Protein AF-A0A4Q3AGF0-F1 (afdb_monomer_lite)

Structure (mmCIF, N/CA/C/O backbone):
data_AF-A0A4Q3AGF0-F1
#
_entry.id   AF-A0A4Q3AGF0-F1
#
loop_
_atom_site.group_PDB
_atom_site.id
_atom_site.type_symbol
_atom_site.label_atom_id
_atom_site.label_alt_id
_atom_site.label_comp_id
_atom_site.label_asym_id
_atom_site.label_entity_id
_atom_site.label_seq_id
_atom_site.pdbx_PDB_ins_code
_atom_site.Cartn_x
_atom_site.Cartn_y
_atom_site.Cartn_z
_atom_site.occupancy
_atom_site.B_iso_or_equiv
_atom_site.auth_seq_id
_atom_site.auth_comp_id
_atom_site.auth_asym_id
_atom_site.auth_atom_id
_atom_site.pdbx_PDB_model_num
ATOM 1 N N . MET A 1 1 ? -9.078 -5.095 9.844 1.00 70.62 1 MET A N 1
ATOM 2 C CA . MET A 1 1 ? -7.675 -4.598 9.826 1.00 70.62 1 MET A CA 1
ATOM 3 C C . MET A 1 1 ? -7.599 -3.372 8.923 1.00 70.62 1 MET A C 1
ATOM 5 O O . MET A 1 1 ? -8.379 -3.337 7.970 1.00 70.62 1 MET A O 1
ATOM 9 N N . PRO A 1 2 ? -6.787 -2.344 9.239 1.00 74.19 2 PRO A N 1
ATOM 10 C CA . PRO A 1 2 ? -6.649 -1.180 8.367 1.00 74.19 2 PRO A CA 1
ATOM 11 C C . PRO A 1 2 ? -5.937 -1.566 7.069 1.00 74.19 2 PRO A C 1
ATOM 13 O O . PRO A 1 2 ? -5.037 -2.407 7.079 1.00 74.19 2 PRO A O 1
ATOM 16 N N . LEU A 1 3 ? -6.362 -0.946 5.969 1.00 79.56 3 LEU A N 1
ATOM 17 C CA . LEU A 1 3 ? -5.742 -1.125 4.667 1.00 79.56 3 LEU A CA 1
ATOM 18 C C . LEU A 1 3 ? -4.872 0.086 4.342 1.00 79.56 3 LEU A C 1
ATOM 20 O O . LEU A 1 3 ? -5.294 1.229 4.504 1.00 79.56 3 LEU A O 1
ATOM 24 N N . PHE A 1 4 ? -3.656 -0.153 3.884 1.00 82.31 4 PHE A N 1
ATOM 25 C CA . PHE A 1 4 ? -2.710 0.882 3.497 1.00 82.31 4 PHE A CA 1
ATOM 26 C C . PHE A 1 4 ? -2.541 0.869 1.982 1.00 82.31 4 PHE A C 1
ATOM 28 O O . PHE A 1 4 ? -2.259 -0.174 1.409 1.00 82.31 4 PHE A O 1
ATOM 35 N N . GLN A 1 5 ? -2.703 2.028 1.351 1.00 83.75 5 GLN A N 1
ATOM 36 C CA . GLN A 1 5 ? -2.469 2.242 -0.073 1.00 83.75 5 GLN A CA 1
ATOM 37 C C . GLN A 1 5 ? -1.116 2.906 -0.303 1.00 83.75 5 GLN A C 1
ATOM 39 O O . GLN A 1 5 ? -0.767 3.916 0.328 1.00 83.75 5 GLN A O 1
ATOM 44 N N . TYR A 1 6 ? -0.407 2.367 -1.283 1.00 84.56 6 TYR A N 1
ATOM 45 C CA . TYR A 1 6 ? 0.898 2.794 -1.747 1.00 84.56 6 TYR A CA 1
ATOM 46 C C . TYR A 1 6 ? 0.781 3.135 -3.228 1.00 84.56 6 TYR A C 1
ATOM 48 O O . TYR A 1 6 ? 0.234 2.363 -4.009 1.00 84.56 6 TYR A O 1
ATOM 56 N N . ASN A 1 7 ? 1.281 4.312 -3.599 1.00 84.56 7 ASN A N 1
ATOM 57 C CA . ASN A 1 7 ? 1.369 4.714 -4.996 1.00 84.56 7 ASN A CA 1
ATOM 58 C C . ASN A 1 7 ? 2.751 4.298 -5.487 1.00 84.56 7 ASN A C 1
ATOM 60 O O . ASN A 1 7 ? 3.750 4.859 -5.016 1.00 84.56 7 ASN A O 1
ATOM 64 N N . ALA A 1 8 ? 2.765 3.331 -6.389 1.00 85.44 8 ALA A N 1
ATOM 65 C CA . ALA A 1 8 ? 3.936 2.695 -6.956 1.00 85.44 8 ALA A CA 1
ATOM 66 C C . ALA A 1 8 ? 3.979 2.921 -8.473 1.00 85.44 8 ALA A C 1
ATOM 68 O O . ALA A 1 8 ? 3.075 3.528 -9.054 1.00 85.44 8 ALA A O 1
ATOM 69 N N . THR A 1 9 ? 5.027 2.411 -9.100 1.00 83.38 9 THR A N 1
ATOM 70 C CA . THR A 1 9 ? 5.131 2.285 -10.554 1.00 83.38 9 THR A CA 1
ATOM 71 C C . THR A 1 9 ? 5.347 0.811 -10.875 1.00 83.38 9 THR A C 1
ATOM 73 O O . THR A 1 9 ? 6.068 0.149 -10.137 1.00 83.38 9 THR A O 1
ATOM 76 N N . ALA A 1 10 ? 4.709 0.295 -11.919 1.00 84.38 10 ALA A N 1
ATOM 77 C CA . ALA A 1 10 ? 4.982 -1.020 -12.501 1.00 84.38 10 ALA A CA 1
ATOM 78 C C . ALA A 1 10 ? 5.011 -0.847 -14.023 1.00 84.38 10 ALA A C 1
ATOM 80 O O . ALA A 1 10 ? 4.166 -0.131 -14.556 1.00 84.38 10 ALA A O 1
ATOM 81 N N . ASP A 1 11 ? 6.011 -1.395 -14.716 1.00 84.81 11 ASP A N 1
ATOM 82 C CA . ASP A 1 11 ? 6.174 -1.235 -16.175 1.00 84.81 11 ASP A CA 1
ATOM 83 C C . ASP A 1 11 ? 6.116 0.223 -16.685 1.00 84.81 11 ASP A C 1
ATOM 85 O O . ASP A 1 11 ? 5.649 0.520 -17.784 1.00 84.81 11 ASP A O 1
ATOM 89 N N . SER A 1 12 ? 6.655 1.176 -15.913 1.00 80.50 12 SER A N 1
ATOM 90 C CA . SER A 1 12 ? 6.561 2.628 -16.185 1.00 80.50 12 SER A CA 1
ATOM 91 C C . SER A 1 12 ? 5.146 3.228 -16.107 1.00 80.50 12 SER A C 1
ATOM 93 O O . SER A 1 12 ? 4.966 4.404 -16.441 1.00 80.50 12 SER A O 1
ATOM 95 N N . GLU A 1 13 ? 4.161 2.475 -15.626 1.00 81.44 13 GLU A N 1
ATOM 96 C CA . GLU A 1 13 ? 2.784 2.913 -15.414 1.00 81.44 13 GLU A CA 1
ATOM 97 C C . GLU A 1 13 ? 2.480 3.094 -13.915 1.00 81.44 13 GLU A C 1
ATOM 99 O O . GLU A 1 13 ? 3.020 2.383 -13.064 1.00 81.44 13 GLU A O 1
ATOM 104 N N . PRO A 1 14 ? 1.652 4.087 -13.540 1.00 79.81 14 PRO A N 1
ATOM 105 C CA . PRO A 1 14 ? 1.270 4.293 -12.149 1.00 79.81 14 PRO A CA 1
ATOM 106 C C . PRO A 1 14 ? 0.373 3.151 -11.653 1.00 79.81 14 PRO A C 1
ATOM 108 O O . PRO A 1 14 ? -0.714 2.940 -12.183 1.00 79.81 14 PRO A O 1
ATOM 111 N N . THR A 1 15 ? 0.794 2.492 -10.573 1.00 80.25 15 THR A N 1
ATOM 112 C CA . THR A 1 15 ? 0.106 1.338 -9.974 1.00 80.25 15 THR A CA 1
ATOM 113 C C . THR A 1 15 ? -0.196 1.581 -8.498 1.00 80.25 15 THR A C 1
ATOM 115 O O . THR A 1 15 ? 0.515 2.310 -7.798 1.00 80.25 15 THR A O 1
ATOM 118 N N . LEU A 1 16 ? -1.277 0.976 -8.005 1.00 81.00 16 LEU A N 1
ATOM 119 C CA . LEU A 1 16 ? -1.640 0.999 -6.591 1.00 81.00 16 LEU A CA 1
ATOM 120 C C . LEU A 1 16 ? -1.362 -0.351 -5.944 1.00 81.00 16 LEU A C 1
ATOM 122 O O . LEU A 1 16 ? -1.889 -1.368 -6.378 1.00 81.00 16 LEU A O 1
ATOM 126 N N . VAL A 1 17 ? -0.597 -0.331 -4.856 1.00 79.62 17 VAL A N 1
ATOM 127 C CA . VAL A 1 17 ? -0.387 -1.501 -3.999 1.00 79.62 17 VAL A CA 1
ATOM 128 C C . VAL A 1 17 ? -1.175 -1.303 -2.714 1.00 79.62 17 VAL A C 1
ATOM 130 O O . VAL A 1 17 ? -1.128 -0.231 -2.101 1.00 79.62 17 VAL A O 1
ATOM 133 N N . PHE A 1 18 ? -1.891 -2.339 -2.292 1.00 79.62 18 PHE A N 1
ATOM 134 C CA . PHE A 1 18 ? -2.668 -2.335 -1.061 1.00 79.62 18 PHE A CA 1
ATOM 135 C C . PHE A 1 18 ? -2.119 -3.378 -0.094 1.00 79.62 18 PHE A C 1
ATOM 137 O O . PHE A 1 18 ? -1.816 -4.498 -0.481 1.00 79.62 18 PHE A O 1
ATOM 144 N N . VAL A 1 19 ? -1.984 -3.005 1.177 1.00 79.31 19 VAL A N 1
ATOM 145 C CA . VAL A 1 19 ? -1.482 -3.901 2.225 1.00 79.31 19 VAL A CA 1
ATOM 146 C C . VAL A 1 19 ? -2.367 -3.803 3.452 1.00 79.31 19 VAL A C 1
ATOM 148 O O . VAL A 1 19 ? -2.538 -2.728 4.030 1.00 79.31 19 VAL A O 1
ATOM 151 N N . SER A 1 20 ? -2.922 -4.934 3.880 1.00 78.69 20 SER A N 1
ATOM 152 C CA . SER A 1 20 ? -3.651 -5.035 5.145 1.00 78.69 20 SER A CA 1
ATOM 153 C C . SER A 1 20 ? -2.683 -5.407 6.263 1.00 78.69 20 SER A C 1
ATOM 155 O O . SER A 1 20 ? -2.135 -6.505 6.267 1.00 78.69 20 SER A O 1
ATOM 157 N N . ALA A 1 21 ? -2.511 -4.528 7.251 1.00 78.75 21 ALA A N 1
ATOM 158 C CA . ALA A 1 21 ? -1.629 -4.782 8.392 1.00 78.75 21 ALA A CA 1
ATOM 159 C C . ALA A 1 21 ? -2.155 -4.132 9.671 1.00 78.75 21 ALA A C 1
ATOM 161 O O . ALA A 1 21 ? -2.993 -3.239 9.618 1.00 78.75 21 ALA A O 1
ATOM 162 N N . THR A 1 22 ? -1.652 -4.523 10.843 1.00 79.31 22 THR A N 1
ATOM 163 C CA . THR A 1 22 ? -2.092 -3.934 12.123 1.00 79.31 22 THR A CA 1
ATOM 164 C C . THR A 1 22 ? -1.680 -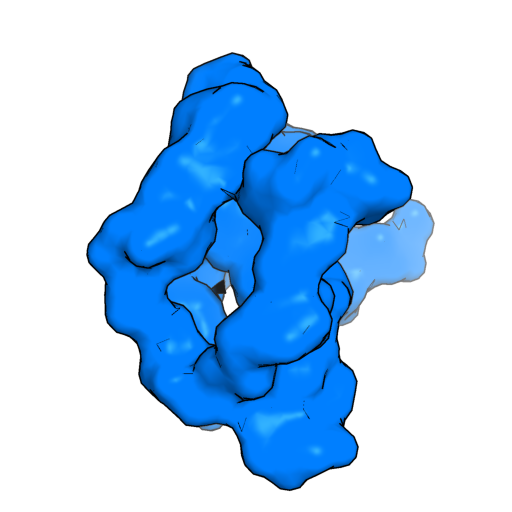2.466 12.258 1.00 79.31 22 THR A C 1
ATOM 166 O O . THR A 1 22 ? -2.366 -1.670 12.901 1.00 79.31 22 THR A O 1
ATOM 169 N N . ASN A 1 23 ? -0.537 -2.095 11.677 1.00 81.06 23 ASN A N 1
ATOM 170 C CA . ASN A 1 23 ? 0.040 -0.755 11.731 1.00 81.06 23 ASN A CA 1
ATOM 171 C C . ASN A 1 23 ? 0.976 -0.510 10.528 1.00 81.06 23 ASN A C 1
ATOM 173 O O . ASN A 1 23 ? 1.285 -1.429 9.775 1.00 81.06 23 ASN A O 1
ATOM 177 N N . MET A 1 24 ? 1.452 0.732 10.369 1.00 78.75 24 MET A N 1
ATOM 178 C CA . MET A 1 24 ? 2.326 1.124 9.251 1.00 78.75 24 MET A CA 1
ATOM 179 C C . MET A 1 24 ? 3.680 0.395 9.225 1.00 78.75 24 MET A C 1
ATOM 181 O O . MET A 1 24 ? 4.220 0.196 8.144 1.00 78.75 24 MET A O 1
ATOM 185 N N . GLN A 1 25 ? 4.233 0.008 10.381 1.00 81.44 25 GLN A N 1
ATOM 186 C CA . GLN A 1 25 ? 5.497 -0.740 10.437 1.00 81.44 25 GLN A CA 1
ATOM 187 C C . GLN A 1 25 ? 5.321 -2.155 9.895 1.00 81.44 25 GLN A C 1
ATOM 189 O O . GLN A 1 25 ? 6.125 -2.596 9.082 1.00 81.44 25 GLN A O 1
ATOM 194 N N . GLU A 1 26 ? 4.252 -2.842 10.297 1.00 81.44 26 GLU A N 1
ATOM 195 C CA . GLU A 1 26 ? 3.930 -4.157 9.742 1.00 81.44 26 GLU A CA 1
ATOM 196 C C . GLU A 1 26 ? 3.588 -4.076 8.256 1.00 81.44 26 GLU A C 1
ATOM 198 O O . GLU A 1 26 ? 4.002 -4.942 7.496 1.00 81.44 26 GLU A O 1
ATOM 203 N N . ALA A 1 27 ? 2.905 -3.013 7.822 1.00 81.94 27 ALA A N 1
ATOM 204 C CA . ALA A 1 27 ? 2.610 -2.811 6.409 1.00 81.94 27 ALA A CA 1
ATOM 205 C C . ALA A 1 27 ? 3.896 -2.634 5.583 1.00 81.94 27 ALA A C 1
ATOM 207 O O . ALA A 1 27 ? 4.077 -3.308 4.577 1.00 81.94 27 ALA A O 1
ATOM 208 N N . ALA A 1 28 ? 4.824 -1.785 6.037 1.00 81.81 28 ALA A N 1
ATOM 209 C CA . ALA A 1 28 ? 6.124 -1.605 5.389 1.00 81.81 28 ALA A CA 1
ATOM 210 C C . ALA A 1 28 ? 6.950 -2.901 5.358 1.00 81.81 28 ALA A C 1
ATOM 212 O O . ALA A 1 28 ? 7.601 -3.189 4.358 1.00 81.81 28 ALA A O 1
ATOM 213 N N . HIS A 1 29 ? 6.900 -3.699 6.429 1.00 81.81 29 HIS A N 1
ATOM 214 C CA . HIS A 1 29 ? 7.575 -4.993 6.467 1.00 81.81 29 HIS A CA 1
ATOM 215 C C . HIS A 1 29 ? 6.966 -5.984 5.469 1.00 81.81 29 HIS A C 1
ATOM 217 O O . HIS A 1 29 ? 7.704 -6.641 4.745 1.00 81.81 29 HIS A O 1
ATOM 223 N N . ALA A 1 30 ? 5.635 -6.034 5.377 1.00 81.06 30 ALA A N 1
ATOM 224 C CA . ALA A 1 30 ? 4.937 -6.866 4.405 1.00 81.06 30 ALA A CA 1
ATOM 225 C C . ALA A 1 30 ? 5.267 -6.461 2.961 1.00 81.06 30 ALA A C 1
ATOM 227 O O . ALA A 1 30 ? 5.521 -7.338 2.147 1.00 81.06 30 ALA A O 1
ATOM 228 N N . LEU A 1 31 ? 5.353 -5.162 2.648 1.00 80.94 31 LEU A N 1
ATOM 229 C CA . LEU A 1 31 ? 5.824 -4.700 1.332 1.00 80.94 31 LEU A CA 1
ATOM 230 C C . LEU A 1 31 ? 7.250 -5.132 1.014 1.00 80.94 31 LEU A C 1
ATOM 232 O O . LEU A 1 31 ? 7.559 -5.359 -0.148 1.00 80.94 31 LEU A O 1
ATOM 236 N N . ALA A 1 32 ? 8.117 -5.207 2.022 1.00 79.50 32 ALA A N 1
ATOM 237 C CA . ALA A 1 32 ? 9.506 -5.580 1.811 1.00 79.50 32 ALA A CA 1
ATOM 238 C C . ALA A 1 32 ? 9.714 -7.086 1.603 1.00 79.50 32 ALA A C 1
ATOM 240 O O . ALA A 1 32 ? 10.705 -7.479 0.993 1.00 79.50 32 ALA A O 1
ATOM 241 N N . ASP A 1 33 ? 8.812 -7.905 2.144 1.00 75.44 33 ASP A N 1
ATOM 242 C CA . ASP A 1 33 ? 8.872 -9.370 2.078 1.00 75.44 33 ASP A CA 1
ATOM 243 C C . ASP A 1 33 ? 8.000 -9.947 0.947 1.00 75.44 33 ASP A C 1
ATOM 245 O O . ASP A 1 33 ? 8.197 -11.088 0.535 1.00 75.44 33 ASP A O 1
ATOM 249 N N . SER A 1 34 ? 7.045 -9.162 0.431 1.00 73.06 34 SER A N 1
ATOM 250 C CA . SER A 1 34 ? 6.134 -9.593 -0.633 1.00 73.06 34 SER A CA 1
ATOM 251 C C . SER A 1 34 ? 6.783 -9.503 -2.009 1.00 73.06 34 SER A C 1
ATOM 253 O O . SER A 1 34 ? 7.447 -8.522 -2.340 1.00 73.06 34 SER A O 1
ATOM 255 N N . ASP A 1 35 ? 6.516 -10.510 -2.835 1.00 76.06 35 ASP A N 1
ATOM 256 C CA . ASP A 1 35 ? 6.758 -10.441 -4.271 1.00 76.06 35 ASP A CA 1
ATOM 257 C C . ASP A 1 35 ? 5.647 -9.580 -4.887 1.00 76.06 35 ASP A C 1
ATOM 259 O O . ASP A 1 35 ? 4.484 -9.974 -4.895 1.00 76.06 35 ASP A O 1
ATOM 263 N N . LEU A 1 36 ? 5.987 -8.357 -5.301 1.00 73.56 36 LEU A N 1
ATOM 264 C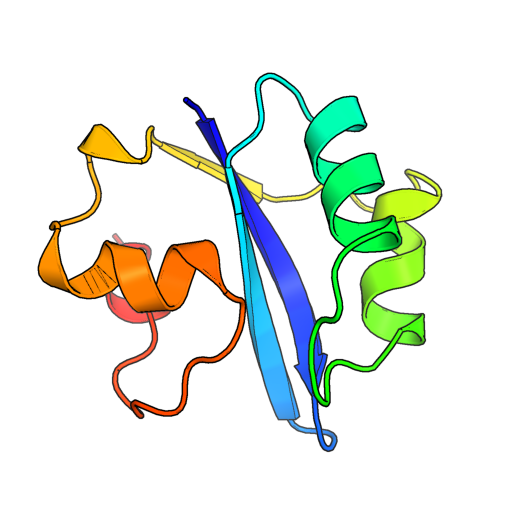 CA . LEU A 1 36 ? 5.033 -7.373 -5.831 1.00 73.56 36 LEU A CA 1
ATOM 265 C C . LEU A 1 36 ? 4.931 -7.432 -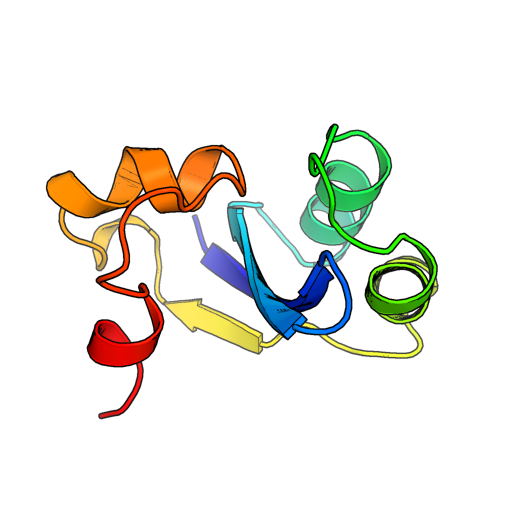7.368 1.00 73.56 36 LEU A C 1
ATOM 267 O O . LEU A 1 36 ? 4.547 -6.444 -7.992 1.00 73.56 36 LEU A O 1
ATOM 271 N N . GLY A 1 37 ? 5.323 -8.555 -7.978 1.00 78.38 37 GLY A N 1
ATOM 272 C CA . GLY A 1 37 ? 5.355 -8.722 -9.431 1.00 78.38 37 GLY A CA 1
ATOM 273 C C . GLY A 1 37 ? 6.256 -7.691 -10.119 1.00 78.38 37 GLY A C 1
ATOM 274 O O . GLY A 1 37 ? 7.411 -7.504 -9.731 1.00 78.38 37 GLY A O 1
ATOM 275 N N . ASP A 1 38 ? 5.710 -7.001 -11.121 1.00 81.19 38 ASP A N 1
ATOM 276 C CA . ASP A 1 38 ? 6.409 -5.996 -11.936 1.00 81.19 38 ASP A CA 1
ATOM 277 C C . ASP A 1 38 ? 6.527 -4.609 -11.269 1.00 81.19 38 ASP A C 1
ATOM 279 O O . ASP A 1 38 ? 6.943 -3.634 -11.899 1.00 81.19 38 ASP A O 1
ATOM 283 N N . VAL A 1 39 ? 6.168 -4.483 -9.986 1.00 84.12 39 VAL A N 1
ATOM 284 C CA . VAL A 1 39 ? 6.304 -3.218 -9.252 1.00 84.12 39 VAL A CA 1
ATOM 285 C C . VAL A 1 39 ? 7.777 -2.823 -9.103 1.00 84.12 39 VAL A C 1
ATOM 287 O O . VAL A 1 39 ? 8.593 -3.522 -8.499 1.00 84.12 39 VAL A O 1
ATOM 290 N N . ASP A 1 40 ? 8.096 -1.618 -9.571 1.00 86.62 40 ASP A N 1
ATOM 291 C CA . ASP A 1 40 ? 9.400 -0.987 -9.440 1.00 86.62 40 ASP A CA 1
ATOM 292 C C . ASP A 1 40 ? 9.732 -0.763 -7.964 1.00 86.62 40 ASP A C 1
ATOM 294 O O . ASP A 1 40 ? 9.171 0.114 -7.293 1.00 86.62 40 ASP A O 1
ATOM 298 N N . TRP A 1 41 ? 10.715 -1.505 -7.459 1.00 84.12 41 TRP A N 1
ATOM 299 C CA . TRP A 1 41 ? 11.154 -1.412 -6.068 1.00 84.12 41 TRP A CA 1
ATOM 300 C C . TRP A 1 41 ? 11.550 0.012 -5.647 1.00 84.12 41 TRP A C 1
ATOM 302 O O . TRP A 1 41 ? 11.245 0.443 -4.534 1.00 84.12 41 TRP A O 1
ATOM 312 N N . GLU A 1 42 ? 12.164 0.786 -6.547 1.00 88.44 42 GLU A N 1
ATOM 313 C CA . GLU A 1 42 ? 12.553 2.182 -6.295 1.00 88.44 42 GLU A CA 1
ATOM 314 C C . GLU A 1 42 ? 11.348 3.087 -5.977 1.00 88.44 42 GLU A C 1
ATOM 316 O O . GLU A 1 42 ? 11.483 4.079 -5.257 1.00 88.44 42 GLU A O 1
ATOM 321 N N . SER A 1 43 ? 10.154 2.742 -6.470 1.00 86.69 43 SER A N 1
ATOM 322 C CA . SER A 1 43 ? 8.915 3.478 -6.189 1.00 86.69 43 SER A CA 1
ATOM 323 C C . SER A 1 43 ? 8.351 3.180 -4.791 1.00 86.69 43 SER A C 1
ATOM 325 O O . SER A 1 43 ? 7.708 4.042 -4.177 1.00 86.69 43 SER A O 1
ATOM 327 N N . ILE A 1 44 ? 8.638 1.985 -4.264 1.00 86.62 44 ILE A N 1
ATOM 328 C CA . ILE A 1 44 ? 8.168 1.482 -2.968 1.00 86.62 44 ILE A CA 1
ATOM 329 C C . ILE A 1 44 ? 9.154 1.787 -1.838 1.00 86.62 44 ILE A C 1
ATOM 331 O O . ILE A 1 44 ? 8.735 2.077 -0.715 1.00 86.62 44 ILE A O 1
ATOM 335 N N . GLN A 1 45 ? 10.453 1.780 -2.127 1.00 88.25 45 GLN A N 1
ATOM 336 C CA . GLN A 1 45 ? 11.522 1.970 -1.149 1.00 88.25 45 GLN A CA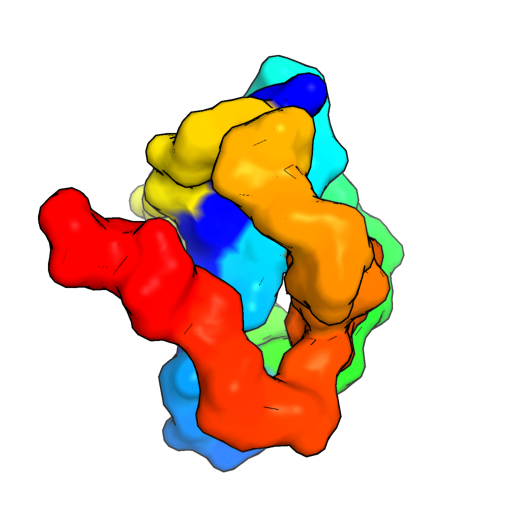 1
ATOM 337 C C . GLN A 1 45 ? 11.316 3.175 -0.200 1.00 88.25 45 GLN A C 1
ATOM 339 O O . GLN A 1 45 ? 11.446 2.985 1.012 1.00 88.25 45 GLN A O 1
ATOM 344 N N . PRO A 1 46 ? 10.882 4.371 -0.656 1.00 89.81 46 PRO A N 1
ATOM 345 C CA . PRO A 1 46 ? 10.633 5.508 0.237 1.00 89.81 46 PRO A CA 1
ATOM 346 C C . PRO A 1 46 ? 9.582 5.237 1.322 1.00 89.81 46 PRO A C 1
ATOM 348 O O . PRO A 1 46 ? 9.588 5.882 2.369 1.00 89.81 46 PRO A O 1
ATOM 351 N N . TYR A 1 47 ? 8.651 4.311 1.088 1.00 87.12 47 TYR A N 1
ATOM 352 C CA . TYR A 1 47 ? 7.663 3.912 2.088 1.00 87.12 47 TYR A CA 1
ATOM 353 C C . TYR A 1 47 ? 8.244 2.978 3.150 1.00 87.12 47 TYR A C 1
ATOM 355 O O . TYR A 1 47 ? 7.832 3.044 4.308 1.00 87.12 47 TYR A O 1
ATOM 363 N N . ILE A 1 48 ? 9.200 2.133 2.763 1.00 85.38 48 ILE A N 1
ATOM 364 C CA . ILE A 1 48 ? 9.898 1.203 3.658 1.00 85.38 48 ILE A CA 1
ATOM 365 C C . ILE A 1 48 ? 10.886 1.966 4.541 1.00 85.38 48 ILE A C 1
ATOM 367 O O . ILE A 1 48 ? 10.912 1.765 5.754 1.00 85.38 48 ILE A O 1
ATOM 371 N N . ASP A 1 49 ? 11.623 2.905 3.948 1.00 87.50 49 ASP A N 1
ATOM 372 C CA . ASP A 1 49 ? 12.567 3.779 4.653 1.00 87.50 49 ASP A CA 1
ATOM 373 C C . ASP A 1 49 ? 11.854 4.791 5.577 1.00 87.50 49 ASP A C 1
ATOM 375 O O . ASP A 1 49 ? 12.464 5.389 6.466 1.00 87.50 49 ASP A O 1
ATOM 379 N N . GLY A 1 50 ? 10.535 4.955 5.416 1.00 84.06 50 GLY A N 1
ATOM 380 C CA . GLY A 1 50 ? 9.705 5.857 6.216 1.00 84.06 50 GLY A CA 1
ATOM 381 C C . GLY A 1 50 ? 9.734 7.317 5.754 1.00 84.06 50 GLY A C 1
ATOM 382 O O . GLY A 1 50 ? 9.117 8.171 6.399 1.00 84.06 50 GLY A O 1
ATOM 383 N N . ASP A 1 51 ? 10.393 7.600 4.629 1.00 88.06 51 ASP A N 1
ATOM 384 C CA . ASP A 1 51 ? 10.439 8.913 3.978 1.00 88.06 51 ASP A CA 1
ATOM 385 C C . ASP A 1 51 ? 9.074 9.322 3.404 1.00 88.06 51 ASP A C 1
ATOM 387 O O . ASP A 1 51 ? 8.712 10.503 3.384 1.00 88.06 51 ASP A O 1
ATOM 391 N N . LYS A 1 52 ? 8.276 8.340 2.972 1.00 86.12 52 LYS A N 1
ATOM 392 C CA . LYS A 1 52 ? 6.921 8.515 2.446 1.00 86.12 52 LYS A CA 1
ATOM 393 C C . LYS A 1 52 ? 5.929 7.732 3.298 1.00 86.12 52 LYS A C 1
ATOM 395 O O . LYS A 1 52 ? 6.158 6.587 3.667 1.00 86.12 52 LYS A O 1
ATOM 400 N N . ARG A 1 53 ? 4.787 8.346 3.615 1.00 83.38 53 ARG A N 1
ATOM 401 C CA . ARG A 1 53 ? 3.720 7.671 4.368 1.00 83.38 53 ARG A CA 1
ATOM 402 C C . ARG A 1 53 ? 2.675 7.093 3.417 1.00 83.38 53 ARG A C 1
ATOM 404 O O . ARG A 1 53 ? 2.243 7.820 2.518 1.00 83.38 53 ARG A O 1
ATOM 411 N N . PRO A 1 54 ? 2.239 5.837 3.611 1.00 81.88 54 PRO A N 1
ATOM 412 C CA . PRO A 1 54 ? 1.102 5.306 2.876 1.00 81.88 54 PRO A CA 1
ATOM 413 C C . PRO A 1 54 ? -0.182 6.035 3.251 1.00 81.88 54 PRO A C 1
ATOM 415 O O . PRO A 1 54 ? -0.320 6.580 4.354 1.00 81.88 54 PRO A O 1
ATOM 418 N N . ARG A 1 55 ? -1.154 6.007 2.342 1.00 81.88 55 ARG A N 1
ATOM 419 C CA . ARG A 1 55 ? -2.506 6.466 2.645 1.00 81.88 55 ARG A CA 1
ATOM 420 C C . ARG A 1 55 ? -3.212 5.345 3.398 1.00 81.88 55 ARG A C 1
ATOM 422 O O . ARG A 1 55 ? -3.443 4.279 2.846 1.00 81.88 55 ARG A O 1
ATOM 429 N N . ALA A 1 56 ? -3.546 5.576 4.663 1.00 74.38 56 ALA A N 1
ATOM 430 C CA . ALA A 1 56 ? -4.427 4.670 5.388 1.00 74.38 56 ALA A CA 1
ATOM 431 C C . ALA A 1 56 ? -5.844 4.820 4.826 1.00 74.38 56 ALA A C 1
ATOM 433 O O . ALA A 1 56 ? -6.454 5.887 4.939 1.00 74.38 56 ALA A O 1
ATOM 434 N N . ILE A 1 57 ? -6.343 3.759 4.209 1.00 71.31 57 ILE A N 1
ATOM 435 C CA . ILE A 1 57 ? -7.738 3.630 3.826 1.00 71.31 57 ILE A CA 1
ATOM 436 C C . ILE A 1 57 ? -8.505 2.930 4.958 1.00 71.31 57 ILE A C 1
ATOM 438 O O . ILE A 1 57 ? -7.921 2.408 5.913 1.00 71.31 57 ILE A O 1
ATOM 442 N N . LYS A 1 58 ? -9.839 2.984 4.905 1.00 69.62 58 LYS A N 1
ATOM 443 C CA . LYS A 1 58 ? -10.723 2.293 5.849 1.00 69.62 58 LYS A CA 1
ATOM 444 C C . LYS A 1 58 ? -10.438 0.784 5.904 1.00 69.62 58 LYS A C 1
ATOM 446 O O . LYS A 1 58 ? -9.635 0.234 5.156 1.00 69.62 58 LYS A O 1
ATOM 451 N N . THR A 1 59 ? -11.082 0.127 6.863 1.00 64.50 59 THR A N 1
ATOM 452 C CA . THR A 1 59 ? -10.937 -1.307 7.107 1.00 64.50 59 THR A CA 1
ATOM 453 C C . THR A 1 59 ? -11.261 -2.119 5.857 1.00 64.50 59 THR A C 1
ATOM 455 O O . THR A 1 59 ? -12.206 -1.791 5.148 1.00 64.50 59 THR A O 1
ATOM 458 N N . LEU A 1 60 ? -10.525 -3.214 5.644 1.00 62.06 60 LEU A N 1
ATOM 459 C CA . LEU A 1 60 ? -10.783 -4.204 4.586 1.00 62.06 60 LEU A CA 1
ATOM 460 C C . LEU A 1 60 ? -12.263 -4.640 4.529 1.00 62.06 60 LEU A C 1
ATOM 462 O O . LEU A 1 60 ? -12.809 -4.861 3.464 1.00 62.06 60 LEU A O 1
ATOM 466 N N . GLU A 1 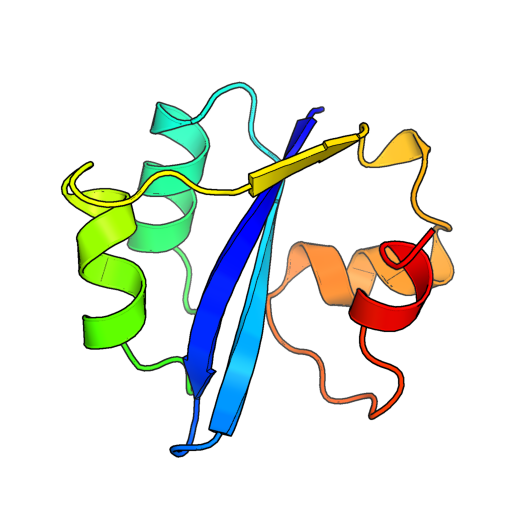61 ? -12.941 -4.659 5.680 1.00 61.22 61 GLU A N 1
ATOM 467 C CA . GLU A 1 61 ? -14.380 -4.940 5.825 1.00 61.22 61 GLU A CA 1
ATOM 468 C C . GLU A 1 61 ? -15.303 -3.940 5.100 1.00 61.22 61 GLU A C 1
ATOM 470 O O . GLU A 1 61 ? -16.492 -4.194 4.954 1.00 61.22 61 GLU A O 1
ATOM 475 N N . SER A 1 62 ? -14.789 -2.773 4.701 1.00 62.53 62 SER A N 1
ATOM 476 C CA . SER A 1 62 ? -15.508 -1.793 3.874 1.00 62.53 62 SER A CA 1
ATOM 477 C C . SER A 1 62 ? -15.303 -2.018 2.374 1.00 62.53 62 SER A C 1
ATOM 479 O O . SER A 1 62 ? -15.916 -1.309 1.582 1.00 62.53 62 SER A O 1
ATOM 481 N N . ILE A 1 63 ? -14.437 -2.957 1.990 1.00 64.12 63 ILE A N 1
ATOM 482 C CA . ILE A 1 63 ? -14.185 -3.336 0.601 1.00 64.12 63 ILE A CA 1
ATOM 483 C C . ILE A 1 63 ? -15.068 -4.545 0.283 1.00 64.12 63 ILE A C 1
ATOM 485 O O . ILE A 1 63 ? -15.067 -5.492 1.074 1.00 64.12 63 ILE A O 1
ATOM 489 N N . PRO A 1 64 ? -15.824 -4.537 -0.829 1.00 63.72 64 PRO A N 1
ATOM 490 C CA . PRO A 1 64 ? -16.589 -5.707 -1.247 1.00 63.72 64 PRO A CA 1
ATOM 491 C C . PRO A 1 64 ? -15.672 -6.917 -1.451 1.00 63.72 64 PRO A C 1
ATOM 493 O O . PRO A 1 64 ? -14.571 -6.761 -1.980 1.00 63.72 64 PRO A O 1
ATOM 496 N N . ASP A 1 65 ? -16.129 -8.106 -1.049 1.00 63.78 65 ASP A N 1
ATOM 497 C CA . ASP A 1 65 ? -15.371 -9.360 -1.171 1.00 63.78 65 ASP A CA 1
ATOM 498 C C . ASP A 1 65 ? -14.850 -9.609 -2.599 1.00 63.78 65 ASP A C 1
ATOM 500 O O . ASP A 1 65 ? -13.752 -10.134 -2.758 1.00 63.78 65 ASP A O 1
ATOM 504 N N . ASP A 1 66 ? -15.566 -9.148 -3.631 1.00 58.50 66 ASP A N 1
ATOM 505 C CA . ASP A 1 66 ? -15.159 -9.239 -5.042 1.00 58.50 66 ASP A CA 1
ATOM 506 C C . ASP A 1 66 ? -13.811 -8.555 -5.358 1.00 58.50 66 ASP A C 1
ATOM 508 O O . ASP A 1 66 ? -13.165 -8.899 -6.343 1.00 58.50 66 ASP A O 1
ATOM 512 N N . TYR A 1 67 ? -13.358 -7.613 -4.522 1.00 57.75 67 TYR A N 1
ATOM 513 C CA . TYR A 1 67 ? -12.076 -6.911 -4.684 1.00 57.75 67 TYR A CA 1
ATOM 514 C C . TYR A 1 67 ? -11.009 -7.379 -3.692 1.00 57.75 67 TYR A C 1
ATOM 516 O O . TYR A 1 67 ? -9.897 -6.846 -3.688 1.00 57.75 67 TYR A O 1
ATOM 524 N N . HIS A 1 68 ? -11.316 -8.347 -2.823 1.00 58.44 68 HIS A N 1
ATOM 525 C CA . HIS A 1 68 ? -10.346 -8.823 -1.835 1.00 58.44 68 HIS A CA 1
ATOM 526 C C . HIS A 1 68 ? -9.162 -9.500 -2.519 1.00 58.44 68 HIS A C 1
ATOM 528 O O . HIS A 1 68 ? -8.036 -9.218 -2.129 1.00 58.44 68 HIS A O 1
ATOM 534 N N . ASP A 1 69 ? -9.381 -10.291 -3.571 1.00 52.19 69 ASP A N 1
ATOM 535 C CA . ASP A 1 69 ? -8.292 -10.946 -4.310 1.00 52.19 69 ASP A CA 1
ATOM 536 C C . ASP A 1 69 ? -7.311 -9.929 -4.934 1.00 52.19 69 ASP A C 1
ATOM 538 O O . ASP A 1 69 ? -6.098 -10.095 -4.809 1.00 52.19 69 ASP A O 1
ATOM 542 N N . ALA A 1 70 ? -7.811 -8.813 -5.483 1.00 53.38 70 ALA A N 1
ATOM 543 C CA . ALA A 1 70 ? -6.979 -7.722 -6.016 1.00 53.38 70 ALA A CA 1
ATOM 544 C C . ALA A 1 70 ? -6.222 -6.949 -4.915 1.00 53.38 70 ALA A C 1
ATOM 546 O O . ALA A 1 70 ? -5.113 -6.455 -5.117 1.00 53.38 70 ALA A O 1
ATOM 547 N N . VAL A 1 71 ? -6.815 -6.843 -3.723 1.00 53.34 71 VAL A N 1
ATOM 548 C CA . VAL A 1 71 ? -6.222 -6.167 -2.559 1.00 53.34 71 VAL A CA 1
ATOM 549 C C . VAL A 1 71 ? -5.195 -7.047 -1.837 1.00 53.34 71 VAL A C 1
ATOM 551 O O . VAL A 1 71 ? -4.278 -6.514 -1.213 1.00 53.34 71 VAL A O 1
ATOM 554 N N . TYR A 1 72 ? -5.333 -8.373 -1.894 1.00 54.06 72 TYR A N 1
ATOM 555 C CA . TYR A 1 72 ? -4.482 -9.308 -1.156 1.00 54.06 72 TYR A CA 1
ATOM 556 C C . TYR A 1 72 ? -3.147 -9.621 -1.837 1.00 54.06 72 TYR A C 1
ATOM 558 O O . TYR A 1 72 ? -2.222 -10.026 -1.133 1.00 54.06 72 TYR A O 1
ATOM 566 N N . LEU A 1 73 ? -3.035 -9.456 -3.159 1.00 44.97 73 LEU A N 1
ATOM 567 C CA . LEU A 1 73 ? -1.870 -9.931 -3.917 1.00 44.97 73 LEU A CA 1
ATOM 568 C C . LEU A 1 73 ? -1.102 -8.859 -4.694 1.00 44.97 73 LEU A C 1
ATOM 570 O O . LEU A 1 73 ? -0.038 -9.162 -5.212 1.00 44.97 73 LEU A O 1
ATOM 574 N N . GLY A 1 74 ? -1.577 -7.613 -4.782 1.00 46.16 74 GLY A N 1
ATOM 575 C CA . GLY A 1 74 ? -0.882 -6.595 -5.585 1.00 46.16 74 GLY A CA 1
ATOM 576 C C . GLY A 1 74 ? -0.876 -6.876 -7.098 1.00 46.16 74 GLY A C 1
ATOM 577 O O . GLY A 1 74 ? -0.390 -6.044 -7.855 1.00 46.16 74 GLY A O 1
ATOM 578 N N . GLU A 1 75 ? -1.463 -7.987 -7.546 1.00 41.69 75 GLU A N 1
ATOM 579 C CA . GLU A 1 75 ? -1.722 -8.293 -8.948 1.00 41.69 75 GLU A CA 1
ATOM 580 C C . GLU A 1 75 ? -3.139 -7.829 -9.284 1.00 41.69 75 GLU A C 1
ATOM 582 O O . GLU A 1 75 ? -4.130 -8.466 -8.919 1.00 41.69 75 GLU A O 1
ATOM 587 N N . ASN A 1 76 ? -3.247 -6.680 -9.950 1.00 42.19 76 ASN A N 1
ATOM 588 C CA . ASN A 1 76 ? -4.504 -6.249 -10.543 1.00 42.19 76 ASN A CA 1
ATOM 589 C C . ASN A 1 76 ? -4.432 -6.402 -12.067 1.00 42.19 76 ASN A C 1
ATOM 591 O O . ASN A 1 76 ? -4.172 -5.440 -12.782 1.00 42.19 76 ASN A O 1
ATOM 595 N N . ASP A 1 77 ? -4.663 -7.627 -12.545 1.00 41.38 77 ASP A N 1
ATOM 596 C CA . ASP A 1 77 ? -4.830 -7.958 -13.973 1.00 41.38 77 ASP A CA 1
ATOM 597 C C . ASP A 1 77 ? -6.191 -7.475 -14.529 1.00 41.38 77 ASP A C 1
ATOM 599 O O . ASP A 1 77 ? -6.442 -7.525 -15.732 1.00 41.38 77 ASP A O 1
ATOM 603 N N . ALA A 1 78 ? -7.105 -7.016 -13.664 1.00 38.78 78 ALA A N 1
ATOM 604 C CA . ALA A 1 78 ? -8.409 -6.502 -14.057 1.00 38.78 78 ALA A CA 1
ATOM 605 C C . ALA A 1 78 ? -8.370 -4.968 -14.152 1.00 38.78 78 ALA A C 1
ATOM 607 O O . ALA A 1 78 ? -8.179 -4.258 -13.169 1.00 38.78 78 ALA A O 1
ATOM 608 N N . GLU A 1 79 ? -8.615 -4.447 -15.352 1.00 40.12 79 GLU A N 1
ATOM 609 C CA . GLU A 1 79 ? -8.630 -3.015 -15.695 1.00 40.12 79 GLU A CA 1
ATOM 610 C C . GLU A 1 79 ? -9.641 -2.155 -14.886 1.00 40.12 79 GLU A C 1
ATOM 612 O O . GLU A 1 79 ? -9.667 -0.936 -15.042 1.00 40.12 79 GLU A O 1
ATOM 617 N N . GLU A 1 80 ? -10.442 -2.743 -13.988 1.00 42.25 80 GLU A N 1
ATOM 618 C CA . GLU A 1 80 ? -11.283 -2.030 -13.016 1.00 42.25 80 GLU A CA 1
ATOM 619 C C . GLU A 1 80 ? -10.489 -1.799 -11.721 1.00 42.25 80 GLU A C 1
ATOM 621 O O . GLU A 1 80 ? -10.419 -2.618 -10.800 1.00 42.25 80 GLU A O 1
ATOM 626 N N . THR A 1 81 ? -9.791 -0.669 -11.681 1.00 47.84 81 THR A N 1
ATOM 627 C CA . THR A 1 81 ? -8.847 -0.341 -10.618 1.00 47.84 81 THR A CA 1
ATOM 628 C C . THR A 1 81 ? -9.598 -0.004 -9.328 1.00 47.84 81 THR A C 1
ATOM 630 O O . THR A 1 81 ? -10.464 0.867 -9.316 1.00 47.84 81 THR A O 1
ATOM 633 N N . VAL A 1 82 ? -9.195 -0.611 -8.205 1.00 48.09 82 VAL A N 1
ATOM 634 C CA . VAL A 1 82 ? -9.658 -0.319 -6.826 1.00 48.09 82 VAL A CA 1
ATOM 635 C C . VAL A 1 82 ? -9.743 1.195 -6.510 1.00 48.09 82 VAL A C 1
ATOM 637 O O . VAL A 1 82 ? -10.488 1.621 -5.628 1.00 48.09 82 VAL A O 1
ATOM 640 N N . THR A 1 83 ? -9.017 2.026 -7.260 1.00 45.66 83 THR A N 1
ATOM 641 C CA . THR A 1 83 ? -9.117 3.490 -7.303 1.00 45.66 83 THR A CA 1
ATOM 642 C C . THR A 1 83 ? -10.550 4.026 -7.427 1.00 45.66 83 THR A C 1
ATOM 644 O O . THR A 1 83 ? -10.876 4.984 -6.730 1.00 45.66 83 THR A O 1
ATOM 647 N N . GLU A 1 84 ? -11.426 3.416 -8.238 1.00 44.44 84 GLU A N 1
ATOM 648 C CA . GLU A 1 84 ? -12.810 3.895 -8.443 1.00 44.44 84 GLU A CA 1
ATOM 649 C C . GLU A 1 84 ? -13.680 3.787 -7.179 1.00 44.44 84 GLU A C 1
ATOM 651 O O . GLU A 1 84 ? -14.662 4.511 -7.033 1.00 44.44 84 GLU A O 1
ATOM 656 N N . PHE A 1 85 ? -13.291 2.941 -6.221 1.00 50.09 85 PHE A N 1
ATOM 657 C CA . PHE A 1 85 ? -13.988 2.777 -4.942 1.00 50.09 85 PHE A CA 1
ATOM 658 C C . PHE A 1 85 ? -13.584 3.810 -3.878 1.00 50.09 85 PHE A C 1
ATOM 660 O O . PHE A 1 85 ? -14.258 3.947 -2.857 1.00 50.09 85 PHE A O 1
ATOM 667 N N . PHE A 1 86 ? -12.466 4.513 -4.076 1.00 52.34 86 PHE A N 1
ATOM 668 C CA . PHE A 1 86 ? -11.870 5.402 -3.073 1.00 52.34 86 PHE A CA 1
ATOM 669 C C . PHE A 1 86 ? -11.859 6.885 -3.467 1.00 52.34 86 PHE A C 1
ATOM 671 O O . PHE A 1 86 ? -11.309 7.697 -2.714 1.00 52.34 86 PHE A O 1
ATOM 678 N N . ASP A 1 87 ? -12.481 7.234 -4.597 1.00 44.81 87 ASP A N 1
ATOM 679 C CA . ASP A 1 87 ? -12.597 8.600 -5.132 1.00 44.81 87 ASP A CA 1
ATOM 680 C C . ASP A 1 87 ? -13.925 9.309 -4.752 1.00 44.81 87 ASP A C 1
ATOM 682 O O . ASP A 1 87 ? -14.420 10.153 -5.496 1.00 44.81 87 ASP A O 1
ATOM 686 N N . GLU A 1 88 ? -14.509 8.994 -3.583 1.00 42.31 88 GLU A N 1
ATOM 687 C CA . GLU A 1 88 ? -15.585 9.808 -2.965 1.00 42.31 88 GLU A CA 1
ATOM 688 C C . GLU A 1 88 ? -15.050 10.962 -2.096 1.00 42.31 88 GLU A C 1
ATOM 69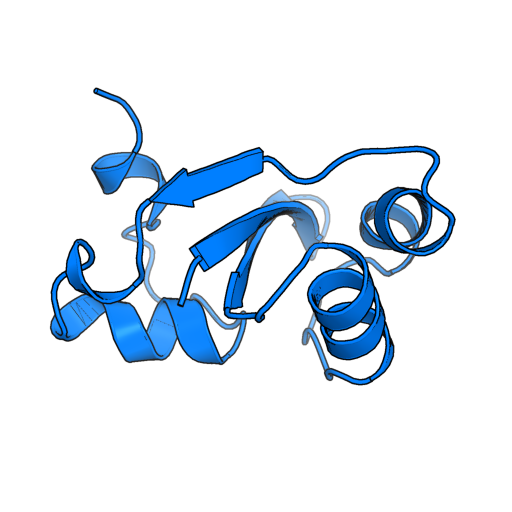0 O O . GLU A 1 88 ? -14.188 10.720 -1.211 1.00 42.31 88 GLU A O 1
#

Radius of gyration: 12.09 Å; chains: 1; bounding box: 29×21×28 Å

Secondary structure (DSSP, 8-state):
-EEEEEEEEETTEEEEEEEE-SSHHHHHHHHHHS--TTB-HHHHHHHHTTSS--EEEEEGGGS-GGGHHHHHHS---SSS-GGGGS--

Foldseek 3Di:
DWKWWAFWDFPNHTAIAIADDPDLQRRLVCVVPADLDRTDVVSSVCSNVVVDPTDTDGDPVVPPPVCVVCHVHNDDPDPPHPVVVVPD

pLDDT: mean 71.15, std 15.45, range [38.78, 89.81]

Sequence (88 aa):
MPLFQYNATADSEPTLVFVSATNMQEAAHALADSDLGDVDWESIQPYIDGDKRPRAIKTLESIPDDYHDAVYLGENDAEETVTEFFDE